Protein AF-A0A9J6PU73-F1 (afdb_monomer_lite)

Structure (mmCIF, N/CA/C/O backbone):
data_AF-A0A9J6PU73-F1
#
_entry.id   AF-A0A9J6PU73-F1
#
loop_
_atom_site.group_PDB
_atom_site.id
_atom_site.type_symbol
_atom_site.label_atom_id
_atom_site.label_alt_id
_atom_site.label_comp_id
_atom_site.label_asym_id
_atom_site.label_entity_id
_atom_site.label_seq_id
_atom_site.pdbx_PDB_ins_code
_atom_site.Cartn_x
_atom_site.Cartn_y
_atom_site.Cartn_z
_atom_site.occupancy
_atom_site.B_iso_or_equiv
_atom_site.auth_seq_id
_atom_site.auth_comp_id
_atom_site.auth_asym_id
_atom_site.auth_atom_id
_atom_site.pdbx_PDB_model_num
ATOM 1 N N . MET A 1 1 ? -12.823 -4.522 8.355 1.00 59.22 1 MET A N 1
ATOM 2 C CA . MET A 1 1 ? -12.637 -4.024 6.969 1.00 59.22 1 MET A CA 1
ATOM 3 C C . MET A 1 1 ? -11.188 -4.135 6.482 1.00 59.22 1 MET A C 1
ATOM 5 O O . MET A 1 1 ? -10.994 -4.376 5.299 1.00 59.22 1 MET A O 1
ATOM 9 N N . ASN A 1 2 ? -10.182 -4.093 7.363 1.00 79.56 2 ASN A N 1
ATOM 10 C CA . ASN A 1 2 ? -8.763 -4.022 6.968 1.00 79.56 2 ASN A CA 1
ATOM 11 C C . ASN A 1 2 ? -8.164 -5.311 6.374 1.00 79.56 2 ASN A C 1
ATOM 13 O O . ASN A 1 2 ? -7.149 -5.248 5.690 1.00 79.56 2 ASN A O 1
ATOM 17 N N . ARG A 1 3 ? -8.786 -6.483 6.582 1.00 87.31 3 ARG A N 1
ATOM 18 C CA . ARG A 1 3 ? -8.233 -7.786 6.162 1.00 87.31 3 ARG A CA 1
ATOM 19 C C . ARG A 1 3 ? -7.888 -7.853 4.669 1.00 87.31 3 ARG A C 1
ATOM 21 O O . ARG A 1 3 ? -6.797 -8.284 4.321 1.00 87.31 3 ARG A O 1
ATOM 28 N N . LYS A 1 4 ? -8.781 -7.371 3.800 1.00 91.62 4 LYS A N 1
ATOM 29 C CA . LYS A 1 4 ? -8.550 -7.353 2.347 1.00 91.62 4 LYS A CA 1
ATOM 30 C C . LYS A 1 4 ? -7.408 -6.403 1.962 1.00 91.62 4 LYS A C 1
ATOM 32 O O . LYS A 1 4 ? -6.596 -6.744 1.112 1.00 91.62 4 LYS A O 1
ATOM 37 N N . ALA A 1 5 ? -7.323 -5.237 2.606 1.00 92.62 5 ALA A N 1
ATOM 38 C CA . ALA A 1 5 ? -6.247 -4.273 2.371 1.00 92.62 5 ALA A CA 1
ATOM 39 C C . ALA A 1 5 ? -4.881 -4.834 2.805 1.00 92.62 5 ALA A C 1
ATOM 41 O O . ALA A 1 5 ? -3.903 -4.723 2.07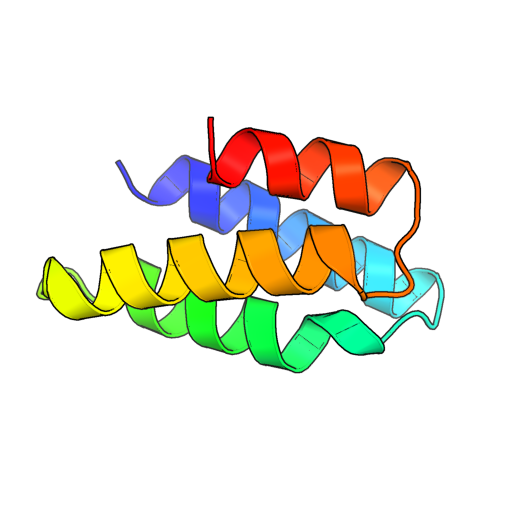2 1.00 92.62 5 ALA A O 1
ATOM 42 N N . ILE A 1 6 ? -4.837 -5.522 3.949 1.00 95.44 6 ILE A N 1
ATOM 43 C CA . ILE A 1 6 ? -3.647 -6.227 4.445 1.00 95.44 6 ILE A CA 1
ATOM 44 C C . ILE A 1 6 ? -3.215 -7.340 3.476 1.00 95.44 6 ILE A C 1
ATOM 46 O O . ILE A 1 6 ? -2.031 -7.461 3.169 1.00 95.44 6 ILE A O 1
ATOM 50 N N . GLU A 1 7 ? -4.151 -8.138 2.953 1.00 95.69 7 GLU A N 1
ATOM 51 C CA . GLU A 1 7 ? -3.857 -9.183 1.957 1.00 95.69 7 GLU A CA 1
ATOM 52 C C . GLU A 1 7 ? -3.262 -8.596 0.666 1.00 95.69 7 GLU A C 1
ATOM 54 O O . GLU A 1 7 ? -2.277 -9.119 0.141 1.00 95.69 7 GLU A O 1
ATOM 59 N N . ILE A 1 8 ? -3.814 -7.479 0.182 1.00 95.50 8 ILE A N 1
ATOM 60 C CA . ILE A 1 8 ? -3.295 -6.766 -0.992 1.00 95.50 8 ILE A CA 1
ATOM 61 C C . ILE A 1 8 ? -1.882 -6.228 -0.728 1.00 95.50 8 ILE A C 1
ATOM 63 O O . ILE A 1 8 ? -1.002 -6.418 -1.564 1.00 95.50 8 ILE A O 1
ATOM 67 N N . LEU A 1 9 ? -1.637 -5.607 0.428 1.00 95.69 9 LEU A N 1
ATOM 68 C CA . LEU A 1 9 ? -0.318 -5.073 0.784 1.00 95.69 9 LEU A CA 1
ATOM 69 C C . LEU A 1 9 ? 0.748 -6.159 0.887 1.00 95.69 9 LEU A C 1
ATOM 71 O O . LEU A 1 9 ? 1.842 -5.990 0.354 1.00 95.69 9 LEU A O 1
ATOM 75 N N . ASN A 1 10 ? 0.425 -7.291 1.514 1.00 95.00 10 ASN A N 1
ATOM 76 C CA . ASN A 1 10 ? 1.347 -8.424 1.583 1.00 95.00 10 ASN A CA 1
ATOM 77 C C . ASN A 1 10 ? 1.689 -8.953 0.186 1.00 95.00 10 ASN A C 1
ATOM 79 O O . ASN A 1 10 ? 2.852 -9.236 -0.091 1.00 95.00 10 ASN A O 1
ATOM 83 N N . LYS A 1 11 ? 0.700 -9.024 -0.717 1.00 94.62 11 LYS A N 1
ATOM 84 C CA . LYS A 1 11 ? 0.937 -9.401 -2.114 1.00 94.62 11 LYS A CA 1
ATOM 85 C C . LYS A 1 11 ? 1.874 -8.415 -2.815 1.00 94.62 11 LYS A C 1
ATOM 87 O O . LYS A 1 11 ? 2.811 -8.866 -3.464 1.00 94.62 11 LYS A O 1
ATOM 92 N N . ILE A 1 12 ? 1.640 -7.106 -2.673 1.00 94.25 12 ILE A N 1
ATOM 93 C CA . ILE A 1 12 ? 2.505 -6.078 -3.271 1.00 94.25 12 ILE A CA 1
ATOM 94 C C . ILE A 1 12 ? 3.944 -6.258 -2.780 1.00 94.25 12 ILE A C 1
ATOM 96 O O . ILE A 1 12 ? 4.838 -6.365 -3.605 1.00 94.25 12 ILE A O 1
ATOM 100 N N . ILE A 1 13 ? 4.160 -6.374 -1.465 1.00 93.62 13 ILE A N 1
ATOM 101 C CA . ILE A 1 13 ? 5.503 -6.541 -0.887 1.00 93.62 13 ILE A CA 1
ATOM 102 C C . ILE A 1 13 ? 6.193 -7.790 -1.446 1.00 93.62 13 ILE A C 1
ATOM 104 O O . ILE A 1 13 ? 7.333 -7.705 -1.893 1.00 93.62 13 ILE A O 1
ATOM 108 N N . SER A 1 14 ? 5.506 -8.937 -1.475 1.00 92.50 14 SER A N 1
ATOM 109 C CA . SER A 1 14 ? 6.081 -10.176 -2.018 1.00 92.50 14 SER A CA 1
ATOM 110 C C . SER A 1 14 ? 6.425 -10.077 -3.508 1.00 92.50 14 SER A C 1
ATOM 112 O O . SER A 1 14 ? 7.424 -10.647 -3.948 1.00 92.50 14 SER A O 1
ATOM 114 N N . ASP A 1 15 ? 5.606 -9.377 -4.296 1.00 91.81 15 ASP A N 1
ATOM 115 C CA . ASP A 1 15 ? 5.867 -9.153 -5.719 1.00 91.81 15 ASP A CA 1
ATOM 116 C C . ASP A 1 15 ? 7.056 -8.187 -5.910 1.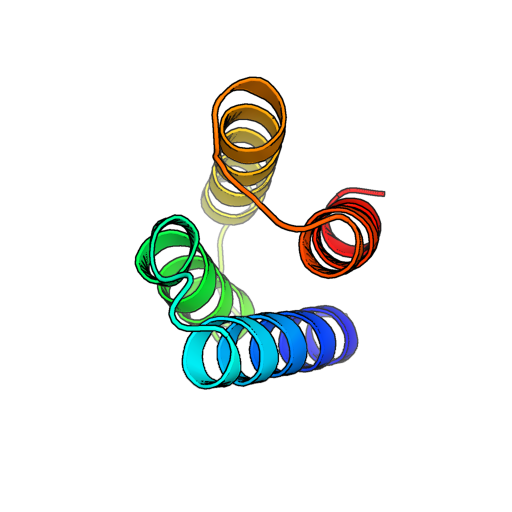00 91.81 15 ASP A C 1
ATOM 118 O O . ASP A 1 15 ? 7.981 -8.497 -6.659 1.00 91.81 15 ASP A O 1
ATOM 122 N N . SER A 1 16 ? 7.090 -7.082 -5.162 1.00 89.31 16 SER A N 1
ATOM 123 C CA . SER A 1 16 ? 8.177 -6.095 -5.140 1.00 89.31 16 SER A CA 1
ATOM 124 C C . SER A 1 16 ? 9.530 -6.698 -4.741 1.00 89.31 16 SER A C 1
ATOM 126 O O . SER A 1 16 ? 10.542 -6.404 -5.376 1.00 89.31 16 SER A O 1
ATOM 128 N N . GLU A 1 17 ? 9.563 -7.569 -3.728 1.00 88.38 17 GLU A N 1
ATOM 129 C CA . GLU A 1 17 ? 10.777 -8.280 -3.295 1.00 88.38 17 GLU A CA 1
ATOM 130 C C . GLU A 1 17 ? 11.293 -9.246 -4.368 1.00 88.38 17 GLU A C 1
ATOM 132 O O . GLU A 1 17 ? 12.493 -9.287 -4.639 1.00 88.38 17 GLU A O 1
ATOM 137 N N . ARG A 1 18 ? 10.396 -9.997 -5.018 1.00 88.19 18 ARG A N 1
ATOM 138 C CA . ARG A 1 18 ? 10.761 -10.914 -6.109 1.00 88.19 18 ARG A CA 1
ATOM 139 C C . ARG A 1 18 ? 11.326 -10.171 -7.322 1.00 88.19 18 ARG A C 1
ATOM 141 O O . ARG A 1 18 ? 12.249 -10.672 -7.961 1.00 88.19 18 ARG A O 1
ATOM 148 N N . ASP A 1 19 ? 10.780 -8.996 -7.621 1.00 85.06 19 ASP A N 1
ATOM 149 C CA . ASP A 1 19 ? 11.121 -8.212 -8.810 1.00 85.06 19 ASP A CA 1
ATOM 150 C C . ASP A 1 19 ? 12.262 -7.197 -8.552 1.00 85.06 19 ASP A C 1
ATOM 152 O O . ASP A 1 19 ? 12.674 -6.482 -9.467 1.00 85.06 19 ASP A O 1
ATOM 156 N N . GLY A 1 20 ? 12.790 -7.121 -7.321 1.00 84.56 20 GLY A N 1
ATOM 157 C CA . GLY A 1 20 ? 13.861 -6.190 -6.932 1.00 84.56 20 GLY A CA 1
ATOM 158 C C . GLY A 1 20 ? 13.440 -4.713 -6.924 1.00 84.56 20 GLY A C 1
ATOM 159 O O . GLY A 1 20 ? 14.276 -3.824 -7.094 1.00 84.56 20 GLY A O 1
ATOM 160 N N . LYS A 1 21 ? 12.141 -4.437 -6.761 1.00 83.44 21 LYS A N 1
ATOM 161 C CA . LYS A 1 21 ? 11.523 -3.102 -6.812 1.00 83.44 21 LYS A CA 1
ATOM 162 C C . LYS A 1 21 ? 11.157 -2.623 -5.406 1.00 83.44 21 LYS A C 1
ATOM 164 O O . LYS A 1 21 ? 10.038 -2.810 -4.949 1.00 83.44 21 LYS A O 1
ATOM 169 N N . GLU A 1 22 ? 12.089 -1.979 -4.707 1.00 83.00 22 GLU A N 1
ATOM 170 C CA . GL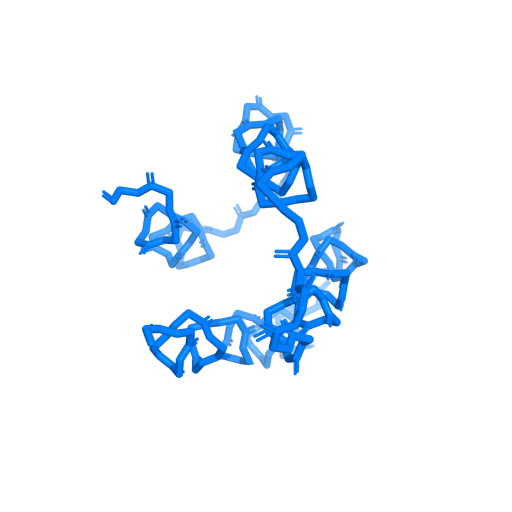U A 1 22 ? 11.912 -1.673 -3.274 1.00 83.00 22 GLU A CA 1
ATOM 171 C C . GLU A 1 22 ? 11.320 -0.289 -2.949 1.00 83.00 22 GLU A C 1
ATOM 173 O O . GLU A 1 22 ? 11.045 -0.010 -1.781 1.00 83.00 22 GLU A O 1
ATOM 178 N N . GLN A 1 23 ? 11.116 0.594 -3.934 1.00 87.56 23 GLN A N 1
ATOM 179 C CA . GLN A 1 23 ? 10.809 2.012 -3.679 1.00 87.56 23 GLN A CA 1
ATOM 180 C C . GLN A 1 23 ? 9.552 2.227 -2.809 1.00 87.56 23 GLN A C 1
ATOM 182 O O . GLN A 1 23 ? 9.538 3.124 -1.965 1.00 87.56 23 GLN A O 1
ATOM 187 N N . GLY A 1 24 ? 8.521 1.390 -2.969 1.00 90.75 24 GLY A N 1
ATOM 188 C CA . GLY A 1 24 ? 7.278 1.454 -2.193 1.00 90.75 24 GLY A CA 1
ATOM 189 C C . GLY A 1 24 ? 7.313 0.735 -0.835 1.00 90.75 24 GLY A C 1
ATOM 190 O O . GLY A 1 24 ? 6.418 0.933 -0.011 1.00 90.75 24 GLY A O 1
ATOM 191 N N . ASN A 1 25 ? 8.346 -0.062 -0.535 1.00 91.56 25 ASN A N 1
ATOM 192 C CA . ASN A 1 25 ? 8.336 -0.984 0.612 1.00 91.56 25 ASN A CA 1
ATOM 193 C C . ASN A 1 25 ? 8.157 -0.289 1.966 1.00 91.56 25 ASN A C 1
ATOM 195 O O . ASN A 1 25 ? 7.474 -0.815 2.849 1.00 91.56 25 ASN A O 1
ATOM 199 N N . ALA A 1 26 ? 8.750 0.893 2.148 1.00 93.69 26 ALA A N 1
ATOM 200 C CA . ALA A 1 26 ? 8.585 1.659 3.381 1.00 93.69 26 ALA A CA 1
ATOM 201 C C . ALA A 1 26 ? 7.125 2.104 3.584 1.00 93.69 26 ALA A C 1
ATOM 203 O O . ALA A 1 26 ? 6.595 1.992 4.693 1.00 93.69 26 ALA A O 1
ATOM 204 N N . LEU A 1 27 ? 6.456 2.536 2.509 1.00 95.75 27 LEU A N 1
ATOM 205 C CA . LEU A 1 27 ? 5.043 2.909 2.526 1.00 95.75 27 LEU A CA 1
ATOM 206 C C . LEU A 1 27 ? 4.157 1.696 2.828 1.00 95.75 27 LEU A C 1
ATOM 208 O O . LEU A 1 27 ? 3.270 1.789 3.674 1.00 95.75 27 LEU A O 1
ATOM 212 N N . TYR A 1 28 ? 4.423 0.542 2.211 1.00 95.62 28 TYR A N 1
ATOM 213 C CA . TYR A 1 28 ? 3.625 -0.668 2.439 1.00 95.62 28 TY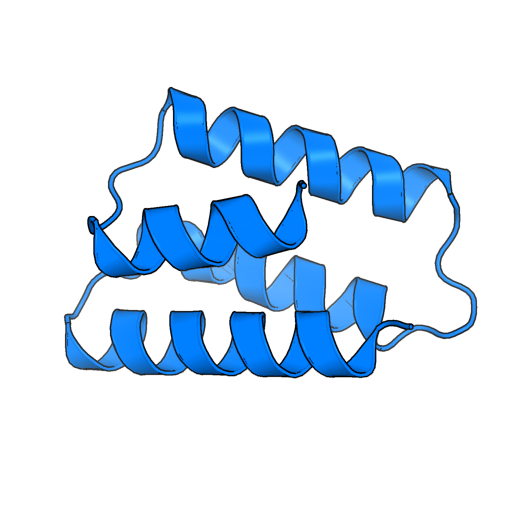R A CA 1
ATOM 214 C C . TYR A 1 28 ? 3.734 -1.176 3.875 1.00 95.62 28 TYR A C 1
ATOM 216 O O . TYR A 1 28 ? 2.725 -1.523 4.488 1.00 95.62 28 TYR A O 1
ATOM 224 N N . LYS A 1 29 ? 4.940 -1.152 4.453 1.00 94.69 29 LYS A N 1
ATOM 225 C CA . LYS A 1 29 ? 5.164 -1.531 5.856 1.00 94.69 29 LYS A CA 1
ATOM 226 C C . LYS A 1 29 ? 4.484 -0.562 6.826 1.00 94.69 29 LYS A C 1
ATOM 228 O O . LYS A 1 29 ? 3.897 -1.006 7.813 1.00 94.69 29 LYS A O 1
ATOM 233 N N . LEU A 1 30 ? 4.513 0.742 6.540 1.00 95.69 30 LEU A N 1
ATOM 234 C CA . LEU A 1 30 ? 3.770 1.739 7.315 1.00 95.69 30 LEU A CA 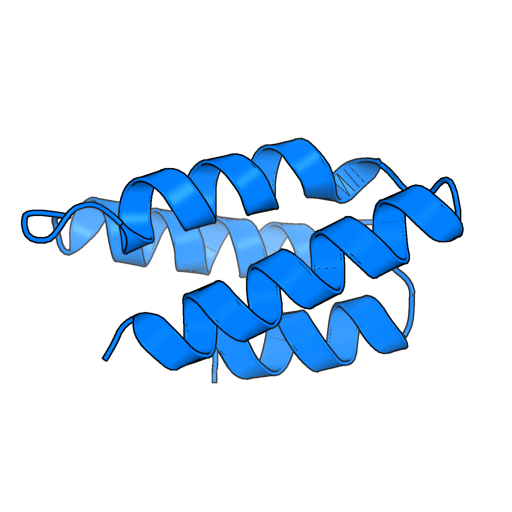1
ATOM 235 C C . LEU A 1 30 ? 2.258 1.490 7.236 1.00 95.69 30 LEU A C 1
ATOM 237 O O . LEU A 1 30 ? 1.584 1.492 8.265 1.00 95.69 30 LEU A O 1
ATOM 241 N N . ALA A 1 31 ? 1.738 1.230 6.036 1.00 96.25 31 ALA A N 1
ATOM 242 C CA . ALA A 1 31 ? 0.326 0.945 5.824 1.00 96.25 31 ALA A CA 1
ATOM 243 C C . ALA A 1 31 ? -0.121 -0.317 6.571 1.00 96.25 31 ALA A C 1
ATOM 245 O O . ALA A 1 31 ? -1.151 -0.288 7.238 1.00 96.25 31 ALA A O 1
ATOM 246 N N . LEU A 1 32 ? 0.676 -1.392 6.545 1.00 96.44 32 LEU A N 1
ATOM 247 C CA . LEU A 1 32 ? 0.413 -2.592 7.344 1.00 96.44 32 LEU A CA 1
ATOM 248 C C . LEU A 1 32 ? 0.343 -2.271 8.837 1.00 96.44 32 LEU A C 1
ATOM 250 O O . LEU A 1 32 ? -0.598 -2.702 9.498 1.00 96.44 32 LEU A O 1
ATOM 254 N N . LYS A 1 33 ? 1.295 -1.493 9.367 1.00 95.69 33 LYS A N 1
ATOM 255 C CA . LYS A 1 33 ? 1.310 -1.119 10.788 1.00 95.69 33 LYS A CA 1
ATOM 256 C C . LYS A 1 33 ? 0.021 -0.403 11.201 1.00 95.69 33 LYS A C 1
ATOM 258 O O . LYS A 1 33 ? -0.566 -0.771 12.209 1.00 95.69 33 LYS A O 1
ATOM 263 N N . VAL A 1 34 ? -0.415 0.580 10.417 1.00 95.12 34 VAL A N 1
ATOM 264 C CA . VAL A 1 34 ? -1.649 1.338 10.680 1.00 95.12 34 VAL A CA 1
ATOM 265 C C . VAL A 1 34 ? -2.886 0.450 10.519 1.00 95.12 34 VAL A C 1
ATOM 267 O O . VAL A 1 34 ? -3.772 0.480 11.357 1.00 95.12 34 VAL A O 1
ATOM 270 N N . LEU A 1 35 ? -2.955 -0.390 9.483 1.00 93.44 35 LEU A N 1
ATOM 271 C CA . LEU A 1 35 ? -4.121 -1.251 9.240 1.00 93.44 35 LEU A CA 1
ATOM 272 C C . LEU A 1 35 ? -4.265 -2.398 10.249 1.00 93.44 35 LEU A C 1
ATOM 274 O O . LEU A 1 35 ? -5.372 -2.917 10.419 1.00 93.44 35 LEU A O 1
ATOM 278 N N . HIS A 1 36 ? -3.169 -2.810 10.885 1.00 93.94 36 HIS A N 1
ATOM 279 C CA . HIS A 1 36 ? -3.179 -3.766 11.989 1.00 93.94 36 HIS A CA 1
ATOM 280 C C . HIS A 1 36 ? -3.576 -3.140 13.330 1.00 93.94 36 HIS A C 1
ATOM 282 O O . HIS A 1 36 ? -3.946 -3.887 14.235 1.00 93.94 36 HIS A O 1
ATOM 288 N N . ASP A 1 37 ? -3.516 -1.814 13.468 1.00 93.75 37 ASP A N 1
ATOM 289 C CA . ASP A 1 37 ? -3.987 -1.128 14.666 1.00 93.75 37 ASP A CA 1
ATOM 290 C C . ASP A 1 37 ? -5.507 -0.935 14.595 1.00 93.75 37 ASP A C 1
ATOM 292 O O . ASP A 1 37 ? -6.030 -0.181 13.773 1.00 93.75 37 ASP A O 1
ATOM 296 N N . GLU A 1 38 ? -6.236 -1.628 15.469 1.00 88.38 38 GLU A N 1
ATOM 297 C CA . GLU A 1 38 ? -7.693 -1.493 15.576 1.00 88.38 38 GLU A CA 1
ATOM 298 C C . GLU A 1 38 ? -8.123 -0.100 16.066 1.00 88.38 38 GLU A C 1
ATOM 300 O O . GLU A 1 38 ? -9.277 0.282 15.873 1.00 88.38 38 GLU A O 1
ATOM 305 N N . ASN A 1 39 ? -7.199 0.669 16.651 1.00 93.19 39 ASN A N 1
ATOM 306 C CA . ASN A 1 39 ? -7.418 2.032 17.132 1.00 93.19 39 ASN A CA 1
ATOM 307 C C . ASN A 1 39 ? -6.860 3.100 16.182 1.00 93.19 39 ASN A C 1
ATOM 309 O O . ASN A 1 39 ? -6.802 4.269 16.570 1.00 93.19 39 ASN A O 1
ATOM 313 N N . ALA A 1 40 ? -6.445 2.723 14.967 1.00 92.56 40 ALA A N 1
ATOM 314 C CA . ALA A 1 40 ? -5.949 3.670 13.978 1.00 92.56 40 ALA A CA 1
ATOM 315 C C . ALA A 1 40 ? -6.931 4.832 13.793 1.00 92.56 40 ALA A C 1
ATOM 317 O O . ALA A 1 40 ? -8.120 4.648 13.513 1.00 92.56 40 ALA A O 1
ATOM 318 N N . SER A 1 41 ? -6.418 6.046 13.946 1.00 95.00 41 SER A N 1
ATOM 319 C CA . SER A 1 41 ? -7.218 7.253 13.818 1.00 95.00 41 SER A CA 1
ATOM 320 C C . SER A 1 41 ? -7.584 7.529 12.359 1.00 95.00 41 SER A C 1
ATOM 322 O O . SER A 1 41 ? -6.867 7.179 11.418 1.00 95.00 41 SER A O 1
ATOM 324 N N . GLU A 1 42 ? -8.681 8.256 12.153 1.00 94.44 42 GLU A N 1
ATOM 325 C CA . GLU A 1 42 ? -9.070 8.742 10.823 1.00 94.44 42 GLU A CA 1
ATOM 326 C C . GLU A 1 42 ? -7.958 9.588 10.174 1.00 94.44 42 GLU A C 1
ATOM 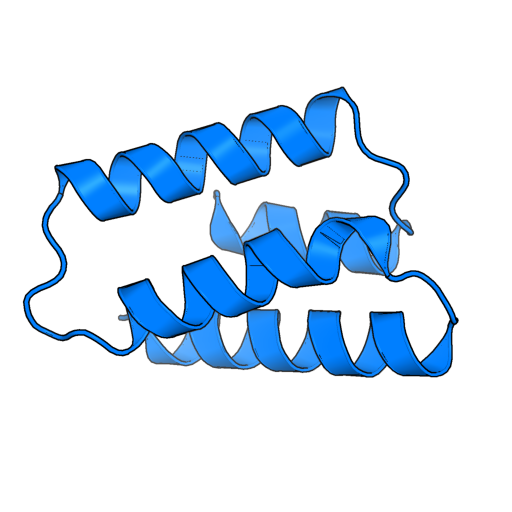328 O O . GLU A 1 42 ? -7.748 9.534 8.963 1.00 94.44 42 GLU A O 1
ATOM 333 N N . VAL A 1 43 ? -7.187 10.323 10.985 1.00 96.31 43 VAL A N 1
ATOM 334 C CA . VAL A 1 43 ? -6.045 11.124 10.524 1.00 96.31 43 VAL A CA 1
ATOM 335 C C . VAL A 1 43 ? -4.935 10.234 9.961 1.00 96.31 43 VAL A C 1
ATOM 337 O O . VAL A 1 43 ? -4.363 10.564 8.919 1.00 96.31 43 VAL A O 1
ATOM 340 N N . GLU A 1 44 ? -4.640 9.101 10.598 1.00 95.44 44 GLU A N 1
ATOM 341 C CA . GLU A 1 44 ? -3.656 8.132 10.101 1.00 95.44 44 GLU A CA 1
ATOM 342 C C . GLU A 1 44 ? -4.124 7.475 8.802 1.00 95.44 44 GLU A C 1
ATOM 344 O O . GLU A 1 44 ? -3.359 7.418 7.837 1.00 95.44 44 GLU A O 1
ATOM 349 N N . LEU A 1 45 ? -5.393 7.064 8.726 1.00 93.88 45 LEU A N 1
ATOM 350 C CA . LEU A 1 45 ? -5.966 6.486 7.505 1.00 93.88 45 LEU A CA 1
ATOM 351 C C . LEU A 1 45 ? -5.964 7.494 6.345 1.00 93.88 45 LEU A C 1
ATOM 353 O O . LEU A 1 45 ? -5.574 7.158 5.225 1.00 93.88 45 LEU A O 1
ATOM 357 N N . ARG A 1 46 ? -6.309 8.759 6.612 1.00 95.50 46 ARG A N 1
ATOM 358 C CA . ARG A 1 46 ? -6.244 9.839 5.616 1.00 95.50 46 ARG A CA 1
ATOM 359 C C . ARG A 1 46 ? -4.809 10.118 5.170 1.00 95.50 46 ARG A C 1
ATOM 361 O O . ARG A 1 46 ? -4.574 10.369 3.990 1.00 95.50 46 ARG A O 1
ATOM 368 N N . SER A 1 47 ? -3.852 10.053 6.092 1.00 96.50 47 SER A N 1
ATOM 369 C CA . SER A 1 47 ? -2.428 10.211 5.778 1.00 96.50 47 SER A CA 1
ATOM 370 C C . SER A 1 47 ? -1.931 9.087 4.867 1.00 96.50 47 SER A C 1
ATOM 372 O O . SER A 1 47 ? -1.226 9.363 3.897 1.00 96.50 47 SER A O 1
ATOM 374 N N . LEU A 1 48 ? -2.347 7.836 5.107 1.00 95.44 48 LEU A N 1
ATOM 375 C CA . LEU A 1 48 ? -2.048 6.723 4.200 1.00 95.44 48 LEU A CA 1
ATOM 376 C C . LEU A 1 48 ? -2.603 6.955 2.796 1.00 95.44 48 LEU A C 1
ATOM 378 O O . LEU A 1 48 ? -1.866 6.787 1.827 1.00 95.44 48 LEU A O 1
ATOM 382 N N . TYR A 1 49 ? -3.867 7.368 2.681 1.00 95.25 49 TYR A N 1
ATOM 383 C CA . TYR A 1 49 ? -4.486 7.658 1.387 1.00 95.25 49 TYR A CA 1
ATOM 384 C C . TYR A 1 49 ? -3.688 8.708 0.596 1.00 95.25 49 TYR A C 1
ATOM 386 O O . TYR A 1 49 ? -3.367 8.496 -0.575 1.00 95.25 49 TYR A O 1
ATOM 394 N N . ILE A 1 50 ? -3.302 9.812 1.247 1.00 96.25 50 ILE A N 1
ATOM 395 C CA . ILE A 1 50 ? -2.494 10.872 0.624 1.00 96.25 50 ILE A CA 1
ATOM 396 C C . ILE A 1 50 ? -1.133 10.326 0.179 1.00 96.25 50 ILE A C 1
ATOM 398 O O . ILE A 1 50 ? -0.696 10.613 -0.936 1.00 96.25 50 ILE A O 1
ATOM 402 N N . ASN A 1 51 ? -0.482 9.512 1.011 1.00 96.62 51 ASN A N 1
ATOM 403 C CA . ASN A 1 51 ? 0.810 8.917 0.677 1.00 96.62 51 ASN A CA 1
ATOM 404 C C . ASN A 1 51 ? 0.715 7.969 -0.528 1.00 96.62 51 ASN A C 1
ATOM 406 O O . ASN A 1 51 ? 1.578 8.024 -1.401 1.00 96.62 51 ASN A O 1
ATOM 410 N N . PHE A 1 52 ? -0.335 7.147 -0.622 1.00 96.38 52 PHE A N 1
ATOM 411 C CA . PHE A 1 52 ? -0.569 6.299 -1.797 1.00 96.38 52 PHE A CA 1
ATOM 412 C C . PHE A 1 52 ? -0.840 7.119 -3.059 1.00 96.38 52 PHE A C 1
ATOM 414 O O . PHE A 1 52 ? -0.274 6.813 -4.105 1.00 96.38 52 PHE A O 1
ATOM 421 N N . CYS A 1 53 ? -1.630 8.192 -2.967 1.00 95.81 53 CYS A N 1
ATOM 422 C CA . CYS A 1 53 ? -1.848 9.100 -4.096 1.00 95.81 53 CYS A CA 1
ATOM 423 C C . CYS A 1 53 ? -0.536 9.752 -4.560 1.00 95.81 53 CYS A C 1
ATOM 425 O O . CYS A 1 53 ? -0.253 9.794 -5.756 1.00 95.81 53 CYS A O 1
ATOM 427 N N . GLY A 1 54 ? 0.287 10.227 -3.619 1.00 95.81 54 GLY A N 1
ATOM 428 C CA . GLY A 1 54 ? 1.599 10.801 -3.919 1.00 95.81 54 GLY A CA 1
ATOM 429 C C . GLY A 1 54 ? 2.552 9.783 -4.544 1.00 95.81 54 GLY A C 1
ATOM 430 O O . GLY A 1 54 ? 3.260 10.106 -5.497 1.00 95.81 54 GLY A O 1
ATOM 431 N N . TYR A 1 55 ? 2.526 8.539 -4.064 1.00 95.50 55 TYR A N 1
ATOM 432 C CA . TYR A 1 55 ? 3.315 7.463 -4.651 1.00 95.50 55 TYR A CA 1
ATOM 433 C C . TYR A 1 55 ? 2.840 7.108 -6.066 1.00 95.50 55 TYR A C 1
ATOM 435 O O . TYR A 1 55 ? 3.678 6.967 -6.944 1.00 95.50 55 TYR A O 1
ATOM 443 N N . ILE A 1 56 ? 1.531 7.076 -6.342 1.00 94.50 56 ILE A N 1
ATOM 444 C CA . ILE A 1 56 ? 1.013 6.905 -7.713 1.00 94.50 56 ILE A CA 1
ATOM 445 C C . ILE A 1 56 ? 1.444 8.057 -8.634 1.00 94.50 56 ILE A C 1
ATOM 447 O O . ILE A 1 56 ? 1.738 7.832 -9.806 1.00 94.50 56 ILE A O 1
ATOM 451 N N . ALA A 1 57 ? 1.479 9.290 -8.131 1.00 94.56 57 ALA A N 1
ATOM 452 C CA . ALA A 1 57 ? 1.817 10.455 -8.945 1.00 94.56 57 ALA A CA 1
ATOM 453 C C . ALA A 1 57 ? 3.310 10.539 -9.313 1.00 94.56 57 ALA A C 1
ATOM 455 O O . ALA A 1 57 ? 3.651 11.136 -10.337 1.00 94.56 57 ALA A O 1
ATOM 456 N N . HIS A 1 58 ? 4.201 9.995 -8.475 1.00 93.25 58 HIS A N 1
ATOM 457 C CA . HIS A 1 58 ? 5.643 10.272 -8.561 1.00 93.25 58 HIS A CA 1
ATOM 458 C C . HIS A 1 58 ? 6.562 9.049 -8.430 1.00 93.25 58 HIS A C 1
ATOM 460 O O . HIS A 1 58 ? 7.766 9.173 -8.655 1.00 93.25 58 HIS A O 1
ATOM 466 N N . GLY A 1 59 ? 6.039 7.897 -8.021 1.00 88.81 59 GLY A N 1
ATOM 467 C CA . GLY A 1 59 ? 6.810 6.675 -7.819 1.00 88.81 59 GLY A CA 1
ATOM 468 C C . GLY A 1 59 ? 7.163 5.964 -9.124 1.00 88.81 59 GLY A C 1
ATOM 469 O O . GLY A 1 59 ? 6.504 6.128 -10.147 1.00 88.81 59 GLY A O 1
ATOM 470 N N . ASP A 1 60 ? 8.199 5.134 -9.062 1.00 89.88 60 ASP A N 1
ATOM 471 C CA . ASP A 1 60 ? 8.439 4.042 -9.996 1.00 89.88 60 ASP A CA 1
ATOM 472 C C . ASP A 1 60 ? 7.795 2.779 -9.417 1.00 89.88 60 ASP A C 1
ATOM 474 O O . ASP A 1 60 ? 8.164 2.291 -8.345 1.00 89.88 60 ASP A O 1
ATOM 478 N N . PHE A 1 61 ? 6.803 2.273 -10.134 1.00 90.38 61 PHE A N 1
ATOM 479 C CA . PHE A 1 61 ? 6.051 1.082 -9.777 1.00 90.38 61 PHE A CA 1
ATOM 480 C C . PHE A 1 61 ? 5.735 0.276 -11.029 1.00 90.38 61 PHE A C 1
ATOM 482 O O . PHE A 1 61 ? 5.690 0.786 -12.153 1.00 90.38 61 PHE A O 1
ATOM 489 N N . THR A 1 62 ? 5.514 -1.019 -10.849 1.00 90.12 62 THR A N 1
ATOM 490 C CA . THR A 1 62 ? 5.045 -1.866 -11.952 1.00 90.12 62 THR A CA 1
ATOM 491 C C . THR A 1 62 ? 3.551 -1.657 -12.208 1.00 90.12 62 THR A C 1
ATOM 493 O O . THR A 1 62 ? 2.805 -1.180 -11.353 1.00 90.12 62 THR A O 1
ATOM 496 N N . TYR A 1 63 ? 3.064 -2.080 -13.376 1.00 90.38 63 TYR A N 1
ATOM 497 C CA . TYR A 1 63 ? 1.622 -2.072 -13.648 1.00 90.38 63 TYR A CA 1
ATOM 498 C C . TYR A 1 63 ? 0.832 -2.963 -12.666 1.00 90.38 63 TYR A C 1
ATOM 500 O O . TYR A 1 63 ? -0.287 -2.633 -12.274 1.00 90.38 63 TYR A O 1
ATOM 508 N N . ALA A 1 64 ? 1.422 -4.082 -12.230 1.00 90.69 64 ALA A N 1
ATOM 509 C CA . ALA A 1 64 ? 0.813 -4.970 -11.242 1.00 90.69 64 ALA A CA 1
ATOM 510 C C . ALA A 1 64 ? 0.693 -4.297 -9.865 1.00 90.69 64 ALA A C 1
ATOM 512 O O . ALA A 1 64 ? -0.346 -4.403 -9.212 1.00 90.69 64 ALA A O 1
ATOM 513 N N . GLU A 1 65 ? 1.736 -3.578 -9.455 1.00 92.69 65 GLU A N 1
ATOM 514 C CA . GLU A 1 65 ? 1.775 -2.782 -8.230 1.00 92.69 65 GLU A CA 1
ATOM 515 C C . GLU A 1 65 ? 0.734 -1.657 -8.271 1.00 92.69 65 GLU A C 1
ATOM 517 O O . GLU A 1 65 ? -0.124 -1.595 -7.391 1.00 92.69 65 GLU A O 1
ATOM 522 N N . TYR A 1 66 ? 0.688 -0.874 -9.353 1.00 93.06 66 TYR A N 1
ATOM 523 C CA . TYR A 1 66 ? -0.338 0.152 -9.579 1.00 93.06 66 TYR A CA 1
ATOM 524 C C . TYR A 1 66 ? -1.771 -0.389 -9.446 1.00 93.06 66 TYR A C 1
ATOM 526 O O . TYR A 1 66 ? -2.596 0.163 -8.713 1.00 93.06 66 TYR A O 1
ATOM 534 N N . ASN A 1 67 ? -2.070 -1.514 -10.102 1.00 93.69 67 ASN A N 1
ATOM 535 C CA . ASN A 1 67 ? -3.391 -2.149 -10.050 1.00 93.69 67 ASN A CA 1
ATOM 536 C C . ASN A 1 67 ? -3.779 -2.652 -8.655 1.00 93.69 67 ASN A C 1
ATOM 538 O O . ASN A 1 67 ? -4.956 -2.890 -8.387 1.00 93.69 67 ASN A O 1
ATOM 542 N N . ASN A 1 68 ? -2.811 -2.905 -7.780 1.00 94.56 68 ASN A N 1
ATOM 543 C CA . ASN A 1 68 ? -3.089 -3.302 -6.408 1.00 94.56 68 ASN A CA 1
ATOM 544 C C . ASN A 1 68 ? -3.221 -2.084 -5.492 1.00 94.56 68 ASN A C 1
ATOM 546 O O . ASN A 1 68 ? -4.106 -2.091 -4.643 1.00 94.56 68 ASN A O 1
ATOM 550 N N . ILE A 1 69 ? -2.427 -1.029 -5.700 1.00 93.94 69 ILE A N 1
ATOM 551 C CA . ILE A 1 69 ? -2.541 0.222 -4.935 1.00 93.94 69 ILE A CA 1
ATOM 552 C C . ILE A 1 69 ? -3.875 0.917 -5.215 1.00 93.94 69 ILE A C 1
ATOM 554 O O . ILE A 1 69 ? -4.516 1.379 -4.280 1.00 93.94 69 ILE A O 1
ATOM 558 N N . THR A 1 70 ? -4.344 0.934 -6.463 1.00 93.56 70 THR A N 1
ATOM 559 C CA . THR A 1 70 ? -5.666 1.491 -6.821 1.00 93.56 70 THR A CA 1
ATOM 560 C C . THR A 1 70 ? -6.806 0.830 -6.043 1.00 93.56 70 THR A C 1
ATOM 562 O O . THR A 1 70 ? -7.649 1.519 -5.490 1.00 93.56 70 THR A O 1
ATOM 565 N N . LYS A 1 71 ? -6.758 -0.492 -5.840 1.00 93.31 71 LYS A N 1
ATOM 566 C CA . LYS A 1 71 ? -7.732 -1.223 -5.000 1.00 93.31 71 LYS A CA 1
ATOM 567 C C . LYS A 1 71 ? -7.659 -0.895 -3.502 1.00 93.31 71 LYS A C 1
ATOM 569 O O . LYS A 1 71 ? -8.506 -1.380 -2.754 1.00 93.31 71 LYS A O 1
ATOM 574 N N . LEU A 1 72 ? -6.610 -0.205 -3.046 1.00 90.75 72 LEU A N 1
ATOM 575 C CA . LEU A 1 72 ? -6.476 0.269 -1.665 1.00 90.75 72 LEU A CA 1
ATOM 576 C C . LEU A 1 72 ? -7.057 1.675 -1.474 1.00 90.75 72 LEU A C 1
ATOM 578 O O . LEU A 1 72 ? -7.320 2.048 -0.332 1.00 90.75 72 LEU A O 1
ATOM 582 N N . ILE A 1 73 ? -7.197 2.449 -2.553 1.00 87.62 73 ILE A N 1
ATOM 583 C CA . ILE A 1 73 ? -7.640 3.850 -2.513 1.00 87.62 73 ILE A CA 1
ATOM 584 C C . ILE A 1 73 ? -9.031 4.077 -3.128 1.00 87.62 73 ILE A C 1
ATOM 586 O O . ILE A 1 73 ? -9.632 5.101 -2.810 1.00 87.62 73 ILE A O 1
ATOM 590 N N . ASP A 1 74 ? -9.525 3.145 -3.954 1.00 77.25 74 ASP A N 1
ATOM 591 C CA . ASP A 1 74 ? -10.919 3.059 -4.432 1.00 77.25 74 ASP A CA 1
ATOM 592 C C . ASP A 1 74 ? -11.851 2.427 -3.380 1.00 77.25 74 ASP A C 1
ATOM 594 O O . ASP A 1 74 ? -12.970 2.958 -3.184 1.00 77.25 74 ASP A O 1
#

Organism: NCBI:txid2978220

Foldseek 3Di:
DLPVVLVLLVVLLVVCVVVVNCFCVVLSVLVNVLSPDPPRDPVSLVVSLVVLVVCVVDNDDDPSNVVSSVVNND

Secondary structure (DSSP, 8-state):
-HHHHHHHHHHHHHHHHHHT--TTHHHHHHHHHHHH-TT--HHHHHHHHHHHHHHHHH----HHHHHHHHHHH-

pLDDT: mean 91.99, std 5.55, range [59.22, 96.62]

Sequence (74 aa):
MNRKAIEILNKIISDSERDGKEQGNALYKLALKVLHDENASEVELRSLYINFCGYIAHGDFTYAEYNNITKLID

Radius of gyration: 11.54 Å; chains: 1; bounding box: 26×22×31 Å